Protein AF-A0A4Z9MJ69-F1 (afdb_monomer_lite)

Structure (mmCIF, N/CA/C/O backbone):
data_AF-A0A4Z9MJ69-F1
#
_entry.id   AF-A0A4Z9MJ69-F1
#
loop_
_atom_site.group_PDB
_atom_site.id
_atom_site.type_symbol
_atom_site.label_atom_id
_atom_site.label_alt_id
_atom_site.label_comp_id
_atom_site.label_asym_id
_atom_site.label_entity_id
_atom_site.label_seq_id
_atom_site.pdbx_PDB_ins_code
_atom_site.Cartn_x
_atom_site.Cartn_y
_atom_site.Cartn_z
_atom_site.occupancy
_atom_site.B_iso_or_equiv
_atom_site.auth_seq_id
_atom_site.auth_comp_id
_atom_site.auth_asym_id
_atom_site.auth_atom_id
_atom_site.pdbx_PDB_model_num
ATOM 1 N N . MET A 1 1 ? 12.105 -1.841 -28.622 1.00 49.62 1 MET A N 1
ATOM 2 C CA . MET A 1 1 ? 11.840 -1.958 -27.174 1.00 49.62 1 MET A CA 1
ATOM 3 C C . MET A 1 1 ? 10.340 -2.089 -27.044 1.00 49.62 1 MET A C 1
ATOM 5 O O . MET A 1 1 ? 9.650 -1.288 -27.654 1.00 49.62 1 MET A O 1
ATOM 9 N N . ALA A 1 2 ? 9.851 -3.185 -26.462 1.00 49.31 2 ALA A N 1
ATOM 10 C CA . ALA A 1 2 ? 8.414 -3.430 -26.386 1.00 49.31 2 ALA A CA 1
ATOM 11 C C . ALA A 1 2 ? 7.775 -2.285 -25.597 1.00 49.31 2 ALA A C 1
ATOM 13 O O . ALA A 1 2 ? 8.226 -2.020 -24.485 1.00 49.31 2 ALA A O 1
ATOM 14 N N . ASP A 1 3 ? 6.784 -1.610 -26.181 1.00 55.97 3 ASP A N 1
ATOM 15 C CA . ASP A 1 3 ? 5.960 -0.634 -25.474 1.00 55.97 3 ASP A CA 1
ATOM 16 C C . ASP A 1 3 ? 5.422 -1.319 -24.219 1.00 55.97 3 ASP A C 1
ATOM 18 O O . ASP A 1 3 ? 4.552 -2.193 -24.287 1.00 55.97 3 ASP A O 1
ATOM 22 N N . SER A 1 4 ? 6.025 -1.010 -23.073 1.00 56.62 4 SER A N 1
ATOM 23 C CA . SER A 1 4 ? 5.624 -1.584 -21.803 1.00 56.62 4 SER A CA 1
ATOM 24 C C . SER A 1 4 ? 4.175 -1.169 -21.578 1.00 56.62 4 SER A C 1
ATOM 26 O O . SER A 1 4 ? 3.897 -0.006 -21.303 1.00 56.62 4 SER A O 1
ATOM 28 N N . GLN A 1 5 ? 3.230 -2.109 -21.690 1.00 62.97 5 GLN A N 1
ATOM 29 C CA . GLN A 1 5 ? 1.805 -1.894 -21.381 1.00 62.97 5 GLN A CA 1
ATOM 30 C C . GLN A 1 5 ? 1.564 -1.632 -19.880 1.00 62.97 5 GLN A C 1
ATOM 32 O O . GLN A 1 5 ? 0.443 -1.740 -19.383 1.00 62.97 5 GLN A O 1
ATOM 37 N N . PHE A 1 6 ? 2.618 -1.320 -19.129 1.00 65.12 6 PHE A N 1
ATOM 38 C CA . PHE A 1 6 ? 2.559 -0.993 -17.725 1.00 65.12 6 PHE A CA 1
ATOM 39 C C . PHE A 1 6 ? 1.911 0.383 -17.536 1.00 65.12 6 PHE A C 1
ATOM 41 O O . PHE A 1 6 ? 2.563 1.424 -17.562 1.00 65.12 6 PHE A O 1
ATOM 48 N N . ALA A 1 7 ? 0.596 0.384 -17.333 1.00 69.44 7 ALA A N 1
ATOM 49 C CA . ALA A 1 7 ? -0.142 1.566 -16.917 1.00 69.44 7 ALA A CA 1
ATOM 50 C C . ALA A 1 7 ? 0.007 1.744 -15.400 1.00 69.44 7 ALA A C 1
ATOM 52 O O . ALA A 1 7 ? -0.575 0.990 -14.617 1.00 69.44 7 ALA A O 1
ATOM 53 N N . ARG A 1 8 ? 0.797 2.738 -14.982 1.00 72.62 8 ARG A N 1
ATOM 54 C CA . ARG A 1 8 ? 0.978 3.080 -13.566 1.00 72.62 8 ARG A CA 1
ATOM 55 C C . ARG A 1 8 ? -0.349 3.582 -12.974 1.00 72.62 8 ARG A C 1
ATOM 57 O O . ARG A 1 8 ? -0.854 4.603 -13.433 1.00 72.62 8 ARG A O 1
ATOM 64 N N . PRO A 1 9 ? -0.898 2.928 -11.938 1.00 80.12 9 PRO A N 1
ATOM 65 C CA . PRO A 1 9 ? -2.085 3.423 -11.254 1.00 80.12 9 PRO A CA 1
ATOM 66 C C . PRO A 1 9 ? -1.776 4.680 -10.434 1.00 80.12 9 PRO A C 1
ATOM 68 O O . PRO A 1 9 ? -0.719 4.786 -9.796 1.00 80.12 9 PRO A O 1
ATOM 71 N N . GLU A 1 10 ? -2.733 5.603 -10.397 1.00 85.31 10 GLU A N 1
ATOM 72 C CA . GLU A 1 10 ? -2.633 6.822 -9.598 1.00 85.31 10 GLU A CA 1
ATOM 73 C C . GLU A 1 10 ? -2.675 6.513 -8.093 1.00 85.31 10 GLU A C 1
ATOM 75 O O . GLU A 1 10 ? -3.351 5.588 -7.631 1.00 85.31 10 GLU A O 1
ATOM 80 N N . LEU A 1 11 ? -1.960 7.310 -7.295 1.00 82.31 11 LEU A N 1
ATOM 81 C CA . LEU A 1 11 ? -1.806 7.078 -5.853 1.00 82.31 11 LEU A CA 1
ATOM 82 C C . LEU A 1 11 ? -3.145 7.005 -5.083 1.00 82.31 11 LEU A C 1
ATOM 84 O O . LEU A 1 11 ? -3.304 6.084 -4.278 1.00 82.31 11 LEU A O 1
ATOM 88 N N . PRO A 1 12 ? -4.145 7.875 -5.337 1.00 86.38 12 PRO A N 1
ATOM 89 C CA . PRO A 1 12 ? -5.459 7.756 -4.700 1.00 86.38 12 PRO A CA 1
ATOM 90 C C . PRO A 1 12 ? -6.162 6.430 -5.016 1.00 86.38 12 PRO A C 1
ATOM 92 O O . PRO A 1 12 ? -6.871 5.878 -4.173 1.00 86.38 12 PRO A O 1
ATOM 95 N N . GLN A 1 13 ? -5.934 5.900 -6.217 1.00 86.31 13 GLN A N 1
ATOM 96 C CA . GLN A 1 13 ? -6.518 4.650 -6.688 1.00 86.31 13 GLN A CA 1
ATOM 97 C C . GLN A 1 13 ? -5.899 3.456 -5.953 1.00 86.31 13 GLN A C 1
ATOM 99 O O . GLN A 1 13 ? -6.624 2.594 -5.464 1.00 86.31 13 GLN A O 1
ATOM 104 N N . LEU A 1 14 ? -4.574 3.462 -5.765 1.00 85.50 14 LEU A N 1
ATOM 105 C CA . LEU A 1 14 ? -3.868 2.453 -4.966 1.00 85.50 14 LEU A CA 1
ATOM 106 C C . LEU A 1 14 ? -4.326 2.442 -3.504 1.00 85.50 14 LEU A C 1
ATOM 108 O O . LEU A 1 14 ? -4.567 1.371 -2.948 1.00 85.50 14 LEU A O 1
ATOM 112 N N . ILE A 1 15 ? -4.491 3.620 -2.893 1.00 86.25 15 ILE A N 1
ATOM 113 C CA . ILE A 1 15 ? -4.990 3.734 -1.513 1.00 86.25 15 ILE A CA 1
ATOM 114 C C . ILE A 1 15 ? -6.383 3.112 -1.398 1.00 86.25 15 ILE A C 1
ATOM 116 O O . ILE A 1 15 ? -6.635 2.335 -0.476 1.00 86.25 15 ILE A O 1
ATOM 120 N N . ALA A 1 16 ? -7.287 3.437 -2.327 1.00 88.00 16 ALA A N 1
ATOM 121 C CA . ALA A 1 16 ? -8.652 2.925 -2.307 1.00 88.00 16 ALA A CA 1
ATOM 122 C C . ALA A 1 16 ? -8.697 1.395 -2.443 1.00 88.00 16 ALA A C 1
ATOM 124 O O . ALA A 1 16 ? -9.385 0.745 -1.652 1.00 88.00 16 ALA A O 1
ATOM 125 N N . THR A 1 17 ? -7.933 0.832 -3.384 1.00 88.25 17 THR A N 1
ATOM 126 C CA . THR A 1 17 ? -7.857 -0.618 -3.612 1.00 88.25 17 THR A CA 1
ATOM 127 C C . THR A 1 17 ? -7.298 -1.348 -2.394 1.00 88.25 17 THR A C 1
ATOM 129 O O . THR A 1 17 ? -7.959 -2.236 -1.860 1.00 88.25 17 THR A O 1
ATOM 132 N N . ILE A 1 18 ? -6.137 -0.926 -1.879 1.00 87.19 18 ILE A N 1
ATOM 133 C CA . ILE A 1 18 ? -5.498 -1.582 -0.727 1.00 87.19 18 ILE A CA 1
ATOM 134 C C . ILE A 1 18 ? -6.389 -1.482 0.515 1.00 87.19 18 ILE A C 1
ATOM 136 O O . ILE A 1 18 ? -6.538 -2.453 1.254 1.00 87.19 18 ILE A O 1
ATOM 140 N N . ARG A 1 19 ? -7.029 -0.331 0.743 1.00 86.00 19 ARG A N 1
ATOM 141 C CA . ARG A 1 19 ? -7.977 -0.170 1.852 1.00 86.00 19 ARG A CA 1
ATOM 142 C C . ARG A 1 19 ? -9.155 -1.136 1.728 1.00 86.00 19 ARG A C 1
ATOM 144 O O . ARG A 1 19 ? -9.519 -1.752 2.725 1.00 86.00 19 ARG A O 1
ATOM 151 N N . SER A 1 20 ? -9.743 -1.265 0.537 1.00 85.81 20 SER A N 1
ATOM 152 C CA . SER A 1 20 ? -10.842 -2.206 0.296 1.00 85.81 20 SER A CA 1
ATOM 153 C C . SER A 1 20 ? -10.407 -3.639 0.599 1.00 85.81 20 SER A C 1
ATOM 155 O O . SER A 1 20 ? -11.080 -4.331 1.357 1.00 85.81 20 SER A O 1
ATOM 157 N N . ASP A 1 21 ? -9.241 -4.050 0.101 1.00 85.88 21 ASP A N 1
ATOM 158 C CA . ASP A 1 21 ? -8.709 -5.397 0.317 1.00 85.88 21 ASP A CA 1
ATOM 159 C C . ASP A 1 21 ? -8.451 -5.693 1.798 1.00 85.88 21 ASP A C 1
ATOM 161 O O . ASP A 1 21 ? -8.803 -6.770 2.285 1.00 85.88 21 ASP A O 1
ATOM 165 N N . LEU A 1 22 ? -7.871 -4.739 2.535 1.00 82.19 22 LEU A N 1
ATOM 166 C CA . LEU A 1 22 ? -7.640 -4.878 3.975 1.00 82.19 22 LEU A CA 1
ATO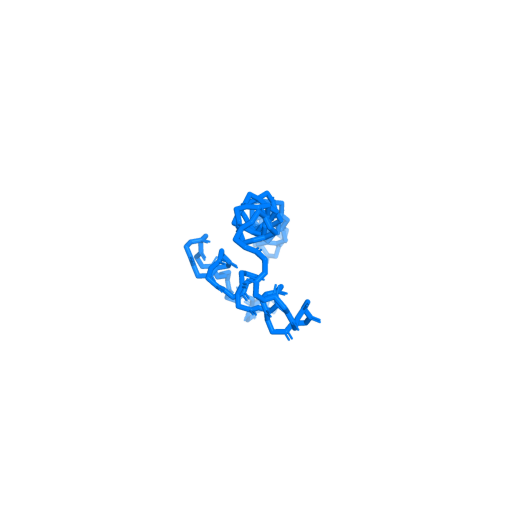M 167 C C . LEU A 1 22 ? -8.967 -5.030 4.730 1.00 82.19 22 LEU A C 1
ATOM 169 O O . LEU A 1 22 ? -9.109 -5.938 5.548 1.00 82.19 22 LEU A O 1
ATOM 173 N N . LEU A 1 23 ? -9.958 -4.187 4.433 1.00 80.75 23 LEU A N 1
ATOM 174 C CA . LEU A 1 23 ? -11.266 -4.238 5.091 1.00 80.75 23 LEU A CA 1
ATOM 175 C C . LEU A 1 23 ? -12.021 -5.539 4.785 1.00 80.75 23 LEU A C 1
ATOM 177 O O . LEU A 1 23 ? -12.618 -6.123 5.690 1.00 80.75 23 LEU A O 1
ATOM 181 N N . THR A 1 24 ? -11.964 -6.022 3.543 1.00 82.31 24 THR A N 1
ATOM 182 C CA . THR A 1 24 ? -12.600 -7.283 3.142 1.00 82.31 24 THR A CA 1
ATOM 183 C C . THR A 1 24 ? -11.920 -8.496 3.781 1.00 82.31 24 THR A C 1
ATOM 185 O O . THR A 1 24 ? -12.611 -9.421 4.206 1.00 82.31 24 THR A O 1
ATOM 188 N N . ARG A 1 25 ? -10.584 -8.505 3.890 1.00 80.25 25 ARG A N 1
ATOM 189 C CA . ARG A 1 25 ? -9.827 -9.643 4.446 1.00 80.25 25 ARG A CA 1
ATOM 190 C C . ARG A 1 25 ? -9.876 -9.727 5.968 1.00 80.25 25 ARG A C 1
ATOM 192 O O . ARG A 1 25 ? -9.877 -10.831 6.500 1.00 80.25 25 ARG A O 1
ATOM 199 N N . PHE A 1 26 ? -9.920 -8.594 6.670 1.00 74.31 26 PHE A N 1
ATOM 200 C CA . PHE A 1 26 ? -9.928 -8.586 8.136 1.00 74.31 26 PHE A CA 1
ATOM 201 C C . PHE A 1 26 ? -11.310 -8.787 8.768 1.00 74.31 26 PHE A C 1
ATOM 203 O O . PHE A 1 26 ? -11.376 -8.893 9.990 1.00 74.31 26 PHE A O 1
ATOM 210 N N . GLN A 1 27 ? -12.381 -8.862 7.964 1.00 66.31 27 GLN A N 1
ATOM 211 C CA . GLN A 1 27 ? -13.735 -9.296 8.343 1.00 66.31 27 GLN A CA 1
ATOM 212 C C . GLN A 1 27 ? -14.227 -8.885 9.754 1.00 66.31 27 GLN A C 1
ATOM 214 O O . GLN A 1 27 ? -14.885 -9.700 10.387 1.00 66.31 27 GLN A O 1
ATOM 219 N N . GLN A 1 28 ? -13.948 -7.682 10.299 1.00 59.75 28 GLN A N 1
ATOM 220 C CA . GLN A 1 28 ? -14.567 -7.277 11.582 1.00 59.75 28 GLN A CA 1
ATOM 221 C C . GLN A 1 28 ? -14.443 -5.794 11.994 1.00 59.75 28 GLN A C 1
ATOM 223 O O . GLN A 1 28 ? -13.373 -5.302 12.358 1.00 59.75 28 GLN A O 1
ATOM 228 N N . ASP A 1 29 ? -15.605 -5.132 11.966 1.00 58.78 29 ASP A N 1
ATOM 229 C CA . ASP A 1 29 ? -16.315 -4.250 12.926 1.00 58.78 29 ASP A CA 1
ATOM 230 C C . ASP A 1 29 ? -15.651 -3.499 14.097 1.00 58.78 29 ASP A C 1
ATOM 232 O O . ASP A 1 29 ? -16.328 -2.690 14.735 1.00 58.78 29 ASP A O 1
ATOM 236 N N . VAL A 1 30 ? -14.363 -3.648 14.402 1.00 57.47 30 VAL A N 1
ATOM 237 C CA . VAL A 1 30 ? -13.762 -2.857 15.492 1.00 57.47 30 VAL A CA 1
ATOM 238 C C . VAL A 1 30 ? -13.223 -1.546 14.923 1.00 57.47 30 VAL A C 1
ATOM 240 O O . VAL A 1 30 ? -12.236 -1.542 14.189 1.00 57.47 30 VAL A O 1
ATOM 243 N N . VAL A 1 31 ? -13.856 -0.419 15.273 1.00 62.53 31 VAL A N 1
ATOM 244 C CA . VAL A 1 31 ? -13.502 0.947 14.819 1.00 62.53 31 VAL A CA 1
ATOM 245 C C . VAL A 1 31 ? -11.999 1.242 14.945 1.00 62.53 31 VAL A C 1
ATOM 247 O O . VAL A 1 31 ? -11.419 1.843 14.044 1.00 62.53 31 VAL A O 1
ATOM 250 N N . LEU A 1 32 ? -11.349 0.741 16.002 1.00 57.78 32 LEU A N 1
ATOM 251 C CA . LEU A 1 32 ? -9.907 0.898 16.218 1.00 57.78 32 LEU A CA 1
ATOM 252 C C . LEU A 1 32 ? -9.068 0.264 15.086 1.00 57.78 32 LEU A C 1
ATOM 254 O O . LEU A 1 32 ? -8.138 0.890 14.591 1.00 57.78 32 LEU A O 1
ATOM 258 N N . ARG A 1 33 ? -9.470 -0.910 14.568 1.00 63.53 33 ARG A N 1
ATOM 259 C CA . ARG A 1 33 ? -8.803 -1.575 13.428 1.00 63.53 33 ARG A CA 1
ATOM 260 C C . ARG A 1 33 ? -9.099 -0.897 12.088 1.00 63.53 33 ARG A C 1
ATOM 262 O O . ARG A 1 33 ? -8.301 -1.021 11.164 1.00 63.53 33 ARG A O 1
ATOM 269 N N . ARG A 1 34 ? -10.222 -0.172 11.960 1.00 65.38 34 ARG A N 1
ATOM 270 C CA . ARG A 1 34 ? -10.514 0.634 10.757 1.00 65.38 34 ARG A CA 1
ATOM 271 C C . ARG A 1 34 ? -9.557 1.817 10.631 1.00 65.38 34 ARG A C 1
ATOM 273 O O . ARG A 1 34 ? -9.104 2.083 9.522 1.00 65.38 34 ARG A O 1
ATOM 280 N N . MET A 1 35 ? -9.220 2.483 11.738 1.00 73.06 35 MET A N 1
ATOM 281 C CA . MET A 1 35 ? -8.201 3.541 11.736 1.00 73.06 35 MET A CA 1
ATOM 282 C C . MET A 1 35 ? -6.826 3.003 11.335 1.00 73.06 35 MET A C 1
ATOM 284 O O . MET A 1 35 ? -6.182 3.569 10.452 1.00 73.06 35 MET A O 1
ATOM 288 N N . ASP A 1 36 ? -6.411 1.879 11.918 1.00 77.50 36 ASP A N 1
ATOM 289 C CA . ASP A 1 36 ? -5.133 1.254 11.569 1.00 77.50 36 ASP A CA 1
ATOM 290 C C . ASP A 1 36 ? -5.105 0.820 10.095 1.00 77.50 36 ASP A C 1
ATOM 292 O O . ASP A 1 36 ? -4.119 1.051 9.395 1.00 77.50 36 ASP A O 1
ATOM 296 N N . ALA A 1 37 ? -6.209 0.270 9.574 1.00 79.88 37 ALA A N 1
ATOM 297 C CA . ALA A 1 37 ? -6.331 -0.096 8.164 1.00 79.88 37 ALA A CA 1
ATOM 298 C C . ALA A 1 37 ? -6.178 1.111 7.223 1.00 79.88 37 ALA A C 1
ATOM 300 O O . ALA A 1 37 ? -5.562 0.982 6.162 1.00 79.88 37 ALA A O 1
ATOM 301 N N . GLU A 1 38 ? -6.677 2.294 7.596 1.00 82.38 3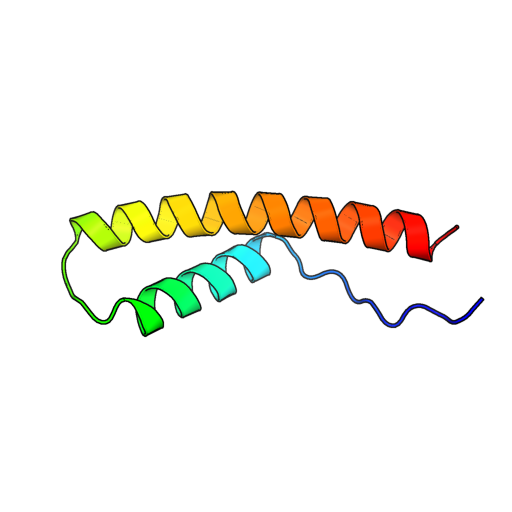8 GLU A N 1
ATOM 302 C CA . GLU A 1 38 ? -6.441 3.505 6.806 1.00 82.38 38 GLU A CA 1
ATOM 303 C C . GLU A 1 38 ? -4.962 3.891 6.780 1.00 82.38 38 GLU A C 1
ATOM 305 O O . GLU A 1 38 ? -4.425 4.172 5.706 1.00 82.38 38 GLU A O 1
ATOM 310 N N . VAL A 1 39 ? -4.287 3.861 7.930 1.00 86.31 39 VAL A N 1
ATOM 311 C CA . VAL A 1 39 ? -2.855 4.178 8.018 1.00 86.31 39 VAL A CA 1
ATOM 312 C C . VAL A 1 39 ? -2.037 3.176 7.203 1.00 86.31 39 VAL A C 1
ATOM 314 O O . VAL A 1 39 ? -1.255 3.580 6.338 1.00 86.31 39 VAL A O 1
ATOM 317 N N . TYR A 1 40 ? -2.271 1.875 7.390 1.00 83.62 40 TYR A N 1
ATOM 318 C CA . TYR A 1 40 ? -1.581 0.825 6.643 1.00 83.62 40 TYR A CA 1
ATOM 319 C C . TYR A 1 40 ? -1.835 0.916 5.139 1.00 83.62 40 TYR A C 1
ATOM 321 O O . TYR A 1 40 ? -0.890 0.770 4.363 1.00 83.62 40 TYR A O 1
ATOM 329 N N . SER A 1 41 ? -3.067 1.213 4.714 1.00 84.31 41 SER A N 1
ATOM 330 C CA . SER A 1 41 ? -3.385 1.354 3.288 1.00 84.31 41 SER A CA 1
ATOM 331 C C . SER A 1 41 ? -2.604 2.487 2.622 1.00 84.31 41 SER A C 1
ATOM 333 O O . SER A 1 41 ? -2.106 2.311 1.513 1.00 84.31 41 SER A O 1
ATOM 335 N N . ARG A 1 42 ? -2.423 3.623 3.307 1.00 88.19 42 ARG A N 1
ATOM 336 C CA . ARG A 1 42 ? -1.662 4.770 2.788 1.00 88.19 42 ARG A CA 1
ATOM 337 C C . ARG A 1 42 ? -0.167 4.476 2.723 1.00 88.19 42 ARG A C 1
ATOM 339 O O . ARG A 1 42 ? 0.459 4.782 1.712 1.00 88.19 42 ARG A O 1
ATOM 346 N N . VAL A 1 43 ? 0.391 3.850 3.763 1.00 90.88 43 VAL A N 1
ATOM 347 C CA . VAL A 1 43 ? 1.814 3.466 3.798 1.00 90.88 43 VAL A CA 1
ATOM 348 C C . VAL A 1 43 ? 2.128 2.454 2.694 1.00 90.88 43 VAL A C 1
ATOM 350 O O . VAL A 1 43 ? 3.076 2.644 1.932 1.00 90.88 43 VAL A O 1
ATOM 353 N N . GLN A 1 44 ? 1.305 1.413 2.555 1.00 88.19 44 GLN A N 1
ATOM 354 C CA . GLN A 1 44 ? 1.487 0.402 1.512 1.00 88.19 44 GLN A CA 1
ATOM 355 C C . GLN A 1 44 ? 1.290 0.994 0.112 1.00 88.19 44 GLN A C 1
ATOM 357 O O . GLN A 1 44 ? 2.101 0.736 -0.774 1.00 88.19 44 GLN A O 1
ATOM 362 N N . ALA A 1 45 ? 0.279 1.846 -0.087 1.00 89.44 45 ALA A N 1
ATOM 363 C CA . ALA A 1 45 ? 0.070 2.520 -1.366 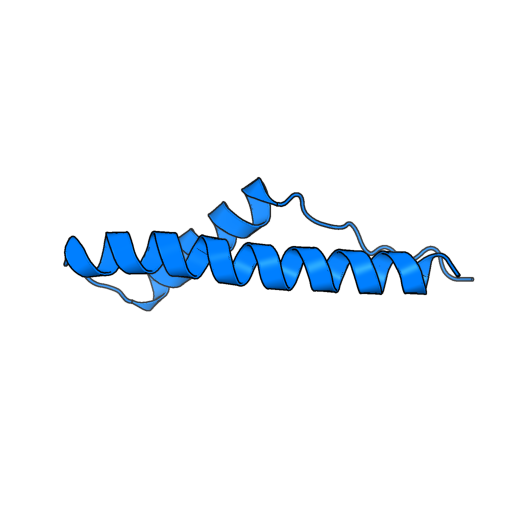1.00 89.44 45 ALA A CA 1
ATOM 364 C C . ALA A 1 45 ? 1.253 3.413 -1.756 1.00 89.44 45 ALA A C 1
ATOM 366 O O . ALA A 1 45 ? 1.658 3.398 -2.914 1.00 89.44 45 ALA A O 1
ATOM 367 N N . ALA A 1 46 ? 1.843 4.150 -0.810 1.00 89.31 46 ALA A N 1
ATOM 368 C CA . ALA A 1 46 ? 3.019 4.980 -1.071 1.00 89.31 46 ALA A CA 1
ATOM 369 C C . ALA A 1 46 ? 4.247 4.140 -1.472 1.00 89.31 46 ALA A C 1
ATOM 371 O O . ALA A 1 46 ? 4.954 4.489 -2.423 1.00 89.31 46 ALA A O 1
ATOM 372 N N . ALA A 1 47 ? 4.468 3.004 -0.801 1.00 90.56 47 ALA A N 1
ATOM 373 C CA . ALA A 1 47 ? 5.541 2.073 -1.142 1.00 90.56 47 ALA A CA 1
ATOM 374 C C . ALA A 1 47 ? 5.353 1.486 -2.554 1.00 90.56 47 ALA A C 1
ATOM 376 O O . ALA A 1 47 ? 6.266 1.545 -3.380 1.00 90.56 47 ALA A O 1
ATOM 377 N N . VAL A 1 48 ? 4.145 0.999 -2.863 1.00 88.94 48 VAL A N 1
ATOM 378 C CA . VAL A 1 48 ? 3.800 0.448 -4.185 1.00 88.94 48 VAL A CA 1
ATOM 379 C C . VAL A 1 48 ? 3.905 1.514 -5.274 1.00 88.94 48 VAL A C 1
ATOM 381 O O . VAL A 1 48 ? 4.471 1.264 -6.334 1.00 88.94 48 VAL A O 1
ATOM 384 N N . HIS A 1 49 ? 3.430 2.730 -5.010 1.00 88.75 49 HIS A N 1
ATOM 385 C CA . HIS A 1 49 ? 3.495 3.834 -5.964 1.00 88.75 49 HIS A CA 1
ATOM 386 C C . HIS A 1 49 ? 4.940 4.226 -6.300 1.00 88.75 49 HIS A C 1
ATOM 3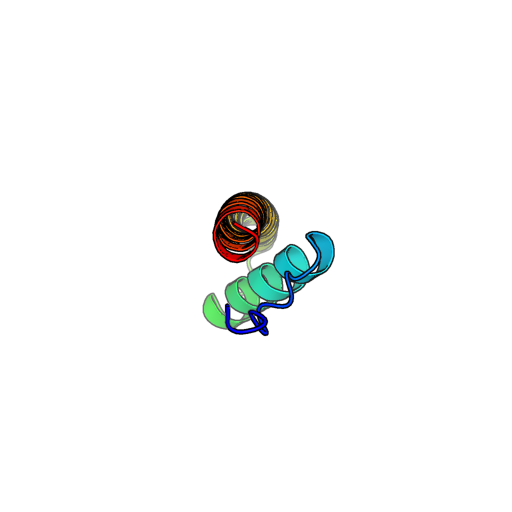88 O O . HIS A 1 49 ? 5.246 4.523 -7.459 1.00 88.75 49 HIS A O 1
ATOM 394 N N . THR A 1 50 ? 5.834 4.194 -5.309 1.00 88.19 50 THR A N 1
ATOM 395 C CA . THR A 1 50 ? 7.271 4.432 -5.511 1.00 88.19 50 THR A CA 1
ATOM 396 C C . THR A 1 50 ? 7.898 3.321 -6.350 1.00 88.19 50 THR A C 1
ATOM 398 O O . THR A 1 50 ? 8.577 3.610 -7.333 1.00 88.19 50 THR A O 1
ATOM 401 N N . LEU A 1 51 ? 7.607 2.055 -6.029 1.00 89.06 51 LEU A N 1
ATOM 402 C CA . LEU A 1 51 ? 8.098 0.904 -6.791 1.00 89.06 51 LEU A CA 1
ATOM 403 C C . LEU A 1 51 ? 7.632 0.948 -8.252 1.00 89.06 51 LEU A C 1
ATOM 405 O O . LEU A 1 51 ? 8.431 0.764 -9.164 1.00 89.06 51 LEU A O 1
ATOM 409 N N . TYR A 1 52 ? 6.356 1.253 -8.485 1.00 87.19 52 TYR A N 1
ATOM 410 C CA . TYR A 1 52 ? 5.812 1.406 -9.833 1.00 87.19 52 TYR A CA 1
ATOM 411 C C . TYR A 1 52 ? 6.431 2.583 -10.586 1.00 87.19 52 TYR A C 1
ATOM 413 O O . TYR A 1 52 ? 6.606 2.492 -11.794 1.00 87.19 52 TYR A O 1
ATOM 421 N N . GLY A 1 53 ? 6.806 3.660 -9.890 1.00 86.81 53 GLY A N 1
ATOM 422 C CA . GLY A 1 53 ? 7.577 4.750 -10.493 1.00 86.81 53 GLY A CA 1
ATOM 423 C C . GLY A 1 53 ? 8.978 4.310 -10.925 1.00 86.81 53 GLY A C 1
ATOM 424 O O . GLY A 1 53 ? 9.431 4.680 -12.003 1.00 86.81 53 GLY A O 1
ATOM 425 N N . TYR A 1 54 ? 9.646 3.476 -10.125 1.00 86.38 54 TYR A N 1
ATOM 426 C CA . TYR A 1 54 ? 10.954 2.921 -10.477 1.00 86.38 54 TYR A CA 1
ATOM 427 C C . TYR A 1 54 ? 10.882 1.943 -11.660 1.00 86.38 54 TYR A C 1
ATOM 429 O O . TYR A 1 54 ? 11.710 2.009 -12.565 1.00 86.38 54 TYR A O 1
ATOM 437 N N . ILE A 1 55 ? 9.870 1.071 -11.688 1.00 85.94 55 ILE A N 1
ATOM 438 C CA . ILE A 1 55 ? 9.642 0.138 -12.802 1.00 85.94 55 ILE A CA 1
ATOM 439 C C . ILE A 1 55 ? 9.326 0.899 -14.093 1.00 85.94 55 ILE A C 1
ATOM 441 O O . ILE A 1 55 ? 9.873 0.566 -15.139 1.00 85.94 55 ILE A O 1
ATOM 445 N N . ASP A 1 56 ? 8.489 1.936 -14.022 1.00 82.50 56 ASP A N 1
ATOM 446 C CA . ASP A 1 56 ? 8.181 2.801 -15.166 1.00 82.50 56 ASP A CA 1
ATOM 447 C C . ASP A 1 56 ? 9.433 3.540 -15.669 1.00 82.50 56 ASP A C 1
ATOM 449 O O . ASP A 1 56 ? 9.678 3.593 -16.870 1.00 82.50 56 ASP A O 1
ATOM 453 N N . TYR A 1 57 ? 10.293 4.024 -14.766 1.00 83.38 57 TYR A N 1
ATOM 454 C CA . TYR A 1 57 ? 11.590 4.591 -15.145 1.00 83.38 57 TYR A CA 1
ATOM 455 C C . TYR A 1 57 ? 12.479 3.577 -15.883 1.00 83.38 57 TYR A C 1
ATOM 457 O O . TYR A 1 57 ?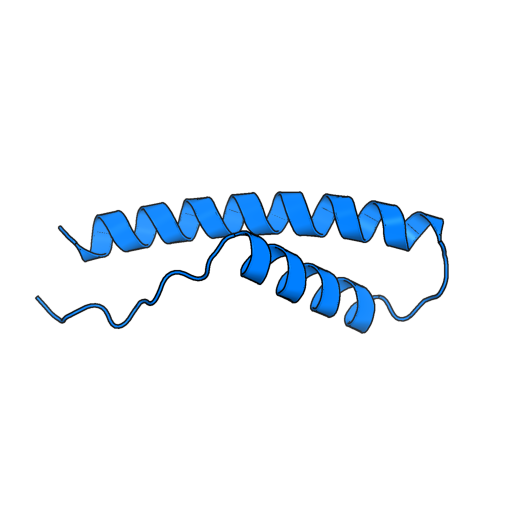 13.028 3.906 -16.933 1.00 83.38 57 TYR A O 1
ATOM 465 N N . LEU A 1 58 ? 12.589 2.344 -15.376 1.00 84.19 58 LEU A N 1
ATOM 466 C CA . LEU A 1 58 ? 13.360 1.282 -16.033 1.00 84.19 58 LEU A CA 1
ATOM 467 C C . LEU A 1 58 ? 12.770 0.873 -17.385 1.00 84.19 58 LEU A C 1
ATOM 469 O O . LEU A 1 58 ? 13.521 0.596 -18.308 1.00 84.19 58 LEU A O 1
ATOM 473 N N . ALA A 1 59 ? 11.445 0.826 -17.512 1.00 79.62 59 ALA A N 1
ATOM 474 C CA . ALA A 1 59 ? 10.775 0.414 -18.743 1.00 79.62 59 ALA A CA 1
ATOM 475 C C . ALA A 1 59 ? 10.906 1.441 -19.883 1.00 79.62 59 ALA A C 1
ATOM 477 O O . ALA A 1 59 ? 10.699 1.093 -21.045 1.00 79.62 59 ALA A O 1
ATOM 478 N N . ARG A 1 60 ? 11.223 2.699 -19.556 1.00 73.94 60 ARG A N 1
ATOM 479 C CA . ARG A 1 60 ? 11.444 3.785 -20.524 1.00 73.94 60 ARG A CA 1
ATOM 480 C C . ARG A 1 60 ? 12.895 3.898 -21.007 1.00 73.94 60 ARG A C 1
ATOM 482 O O . ARG A 1 60 ? 13.140 4.703 -21.905 1.00 73.94 60 ARG A O 1
ATOM 489 N N . ASN A 1 61 ? 13.832 3.156 -20.412 1.00 59.06 61 ASN A N 1
ATOM 490 C CA . ASN A 1 61 ? 15.270 3.207 -20.702 1.00 59.06 61 ASN A CA 1
ATOM 491 C C . ASN A 1 61 ? 15.751 1.918 -21.383 1.00 59.06 61 ASN A C 1
ATOM 493 O O . ASN A 1 61 ? 16.684 2.010 -22.209 1.00 59.06 61 ASN A O 1
#

Organism: Salmonella anatum (NCBI:txid58712)

Sequence (61 aa):
MADSQFARPELPQLIATIRSDLLTRFQQDVVLRRMDAEVYSRVQAAAVHTLYGYIDYLARN

Secondary structure (DSSP, 8-state):
-------PPPHHHHHHHHHHHHHHHH----HHHHHHHHHHHHHHHHHHHHHHHHHHHHHT-

pLDDT: mean 77.93, std 11.75, range [49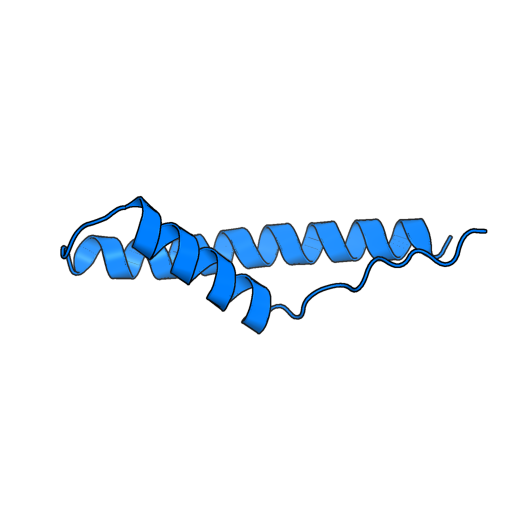.31, 90.88]

Foldseek 3Di:
DPPPPLDQDDLVVQLVVQLVVLCVVVPDDDVVVNVVSSVVSNVVSVVVNVVSVVVVVVSVD

Radius of gyration: 14.69 Å; chains: 1; bounding box: 32×17×43 Å